Protein AF-A0A6V7JQK6-F1 (afdb_monomer)

Solvent-acces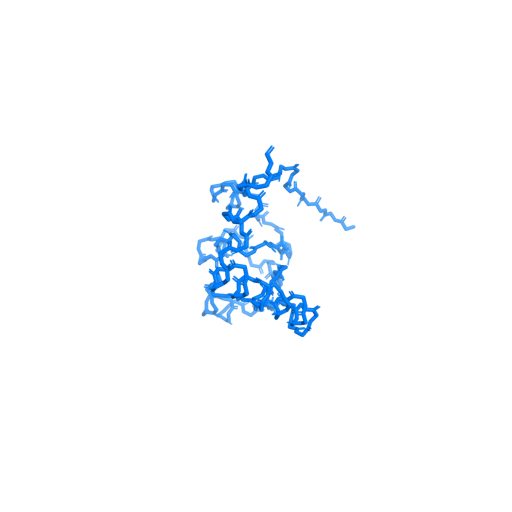sible surface area (backbone atoms only — not comparable to full-atom values): 6332 Å² total; per-residue (Å²): 134,92,81,91,76,81,91,57,95,62,84,79,54,68,72,56,49,38,62,67,37,43,80,32,51,61,48,80,47,48,72,85,54,74,43,40,61,66,44,57,61,40,17,39,93,64,40,47,36,38,33,37,76,28,66,72,62,83,46,44,41,63,66,57,32,58,77,65,69,35,46,78,47,63,44,73,76,84,50,51,65,65,53,50,52,50,52,53,49,52,50,50,38,60,77,66,43,43,66,63,56,55,57,77,74,107

Sequence (106 aa):
CDVTIWEKTTPIPHAELVSKIRGMDGLFCLLTDKINEEVLASAGPQLKTVATMSVGYDHFDLKALKSRNIHLGYTPGVLTDATSELAVALLLATSRRIIESAQALR

Organism: NCBI:txid1563983

Radius of gyration: 18.88 Å; Cα contacts (8 Å, |Δi|>4): 113; chains: 1; bounding box: 45×29×55 Å

Mean predicted aligned error: 3.44 Å

InterPro domains:
  IPR006139 D-isomer specific 2-hydroxyacid dehydrogenase, catalytic domain [PF00389] (6-94)
  IPR050223 D-isomer specific 2-hydroxyacid dehydrogenase [PTHR10996] (14-105)

pLDDT: mean 96.3, std 3.08, range [72.25, 98.75]

Structure (mmCIF, N/CA/C/O backbone):
data_AF-A0A6V7JQK6-F1
#
_entry.id   AF-A0A6V7JQK6-F1
#
loop_
_atom_site.group_PDB
_atom_site.id
_atom_site.type_symbol
_atom_site.label_atom_id
_atom_site.label_alt_id
_atom_site.label_comp_id
_atom_site.label_asym_id
_atom_site.label_entity_id
_atom_site.label_seq_id
_atom_site.pdbx_PDB_ins_code
_atom_site.Cartn_x
_atom_site.Cartn_y
_atom_site.Cartn_z
_atom_site.occupancy
_atom_site.B_iso_or_equiv
_atom_site.auth_seq_id
_atom_site.auth_comp_id
_atom_site.auth_asym_id
_atom_site.auth_atom_id
_atom_site.pdbx_PDB_model_num
ATOM 1 N N . CYS A 1 1 ? -23.395 -4.505 1.974 1.00 72.25 1 CYS A N 1
ATOM 2 C CA . CYS A 1 1 ? -22.087 -3.986 2.409 1.00 72.25 1 CYS 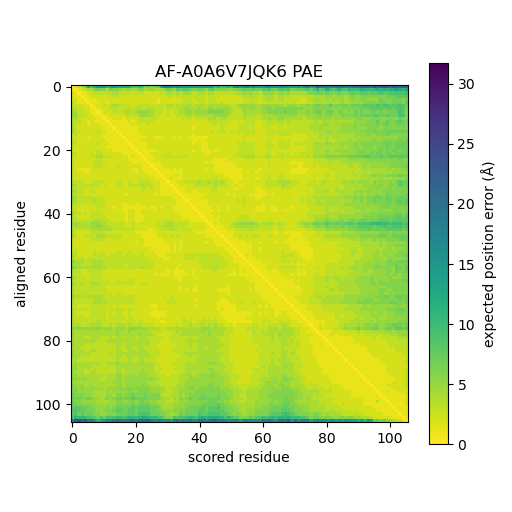A CA 1
ATOM 3 C C . CYS A 1 1 ? -22.049 -2.545 1.947 1.00 72.25 1 CYS A C 1
ATOM 5 O O . CYS A 1 1 ? -22.196 -2.336 0.747 1.00 72.25 1 CYS A O 1
ATOM 7 N N . ASP A 1 2 ? -21.962 -1.595 2.872 1.00 90.75 2 ASP A N 1
ATOM 8 C CA . ASP A 1 2 ? -21.875 -0.176 2.533 1.00 90.75 2 ASP A CA 1
ATOM 9 C C . ASP A 1 2 ? -20.413 0.167 2.257 1.00 90.75 2 ASP A C 1
ATOM 11 O O . ASP A 1 2 ? -19.540 -0.096 3.083 1.00 90.75 2 ASP A O 1
ATOM 15 N N . VAL A 1 3 ? -20.133 0.696 1.067 1.00 94.62 3 VAL A N 1
ATOM 16 C CA . VAL A 1 3 ? -18.771 0.995 0.616 1.00 94.62 3 VAL A CA 1
ATOM 17 C C . VAL A 1 3 ? -18.717 2.444 0.165 1.00 94.62 3 VAL A C 1
ATOM 19 O O . VAL A 1 3 ? -19.503 2.867 -0.680 1.00 94.62 3 VAL A O 1
ATOM 22 N N . THR A 1 4 ? -17.769 3.198 0.716 1.00 95.31 4 THR A N 1
ATOM 23 C CA . THR A 1 4 ? -17.439 4.545 0.243 1.00 95.31 4 THR A CA 1
ATOM 24 C C . THR A 1 4 ? -16.147 4.475 -0.556 1.00 95.31 4 THR A C 1
ATOM 26 O O . THR A 1 4 ? -15.120 4.058 -0.025 1.00 95.31 4 THR A O 1
ATOM 29 N N . ILE A 1 5 ? -16.197 4.884 -1.824 1.00 95.94 5 ILE A N 1
ATOM 30 C CA . ILE A 1 5 ? -15.055 4.840 -2.741 1.00 95.94 5 ILE A CA 1
ATOM 31 C C . ILE A 1 5 ? -14.571 6.261 -3.019 1.00 95.94 5 ILE A C 1
ATOM 33 O O . ILE A 1 5 ? -15.351 7.203 -3.173 1.00 95.94 5 ILE A O 1
ATOM 37 N N . TRP A 1 6 ? -13.253 6.422 -3.076 1.00 96.00 6 TRP A N 1
ATOM 38 C CA . TRP A 1 6 ? -12.642 7.615 -3.634 1.00 96.00 6 TRP A CA 1
ATOM 39 C C . TRP A 1 6 ? -12.579 7.488 -5.163 1.00 96.00 6 TRP A C 1
ATOM 41 O O . TRP A 1 6 ? -11.718 6.804 -5.700 1.00 96.00 6 TRP A O 1
ATOM 51 N N . GLU A 1 7 ? -13.509 8.141 -5.862 1.00 95.19 7 GLU A N 1
ATOM 52 C CA . GLU A 1 7 ? -13.722 7.997 -7.318 1.00 95.19 7 GLU A CA 1
ATOM 53 C C . GLU A 1 7 ? -12.637 8.648 -8.200 1.00 95.19 7 GLU A C 1
ATOM 55 O O . GLU A 1 7 ? -12.689 8.572 -9.428 1.00 95.19 7 GLU A O 1
ATOM 60 N N . LYS A 1 8 ? -11.663 9.350 -7.608 1.00 94.62 8 LYS A N 1
ATOM 61 C CA . LYS A 1 8 ? -10.612 10.035 -8.372 1.00 94.62 8 LYS A CA 1
ATOM 62 C C . LYS A 1 8 ? -9.382 9.146 -8.504 1.00 94.62 8 LYS A C 1
ATOM 64 O O . LYS A 1 8 ? -9.021 8.415 -7.593 1.00 94.62 8 LYS A O 1
ATOM 69 N N . THR A 1 9 ? -8.672 9.308 -9.615 1.00 92.25 9 THR A N 1
ATOM 70 C CA . THR A 1 9 ? -7.385 8.640 -9.869 1.00 92.25 9 THR A CA 1
ATOM 71 C C . THR A 1 9 ? -6.216 9.264 -9.104 1.00 92.25 9 THR A C 1
ATOM 73 O O . THR A 1 9 ? -5.136 8.685 -9.036 1.00 92.25 9 THR A O 1
ATOM 76 N N . THR A 1 10 ? -6.406 10.457 -8.538 1.00 93.81 10 THR A N 1
ATOM 77 C CA . THR A 1 10 ? -5.419 11.124 -7.683 1.00 93.81 10 THR A CA 1
ATOM 78 C C . THR A 1 10 ? -5.478 10.579 -6.259 1.00 93.81 10 THR A C 1
ATOM 80 O O . THR A 1 10 ? -6.578 10.252 -5.815 1.00 93.81 10 THR A O 1
ATOM 83 N N . PRO A 1 11 ? -4.373 10.590 -5.492 1.00 93.38 11 PRO A N 1
ATOM 84 C CA . PRO A 1 11 ? -4.401 10.230 -4.075 1.00 93.38 11 PRO A CA 1
ATOM 85 C C . PRO A 1 11 ? -5.452 11.026 -3.292 1.00 93.38 11 PRO A C 1
ATOM 87 O O . PRO A 1 11 ? -5.697 12.204 -3.586 1.00 93.38 11 PRO A O 1
ATOM 90 N N . ILE A 1 12 ? -6.075 10.393 -2.297 1.00 95.50 12 ILE A N 1
ATOM 91 C CA . ILE A 1 12 ? -7.020 11.081 -1.418 1.00 95.50 12 ILE A CA 1
ATOM 92 C C . ILE A 1 12 ? -6.257 12.087 -0.537 1.00 95.50 12 ILE A C 1
ATOM 94 O O . ILE A 1 12 ? -5.259 11.730 0.092 1.00 95.50 12 ILE A O 1
ATOM 98 N N . PRO A 1 13 ? -6.686 13.360 -0.460 1.00 95.75 13 PRO A N 1
ATOM 99 C CA . PRO A 1 13 ? -6.085 14.303 0.473 1.00 95.75 13 PRO A CA 1
ATOM 100 C C . PRO A 1 13 ? -6.257 13.832 1.919 1.00 95.75 13 PRO A C 1
ATOM 102 O O . PRO A 1 13 ? -7.329 13.370 2.305 1.00 95.75 13 PRO A O 1
ATOM 105 N N . HIS A 1 14 ? -5.236 14.024 2.752 1.00 94.56 14 HIS A N 1
ATOM 106 C CA . HIS A 1 14 ? -5.244 13.551 4.142 1.00 94.56 14 HIS A CA 1
ATOM 107 C C . HIS A 1 14 ? -6.473 14.022 4.944 1.00 94.56 14 HIS A C 1
ATOM 109 O O . HIS A 1 14 ? -7.097 13.235 5.650 1.00 94.56 14 HIS A O 1
ATOM 115 N N . ALA A 1 15 ? -6.868 15.291 4.798 1.00 95.44 15 ALA A N 1
ATOM 116 C CA . ALA A 1 15 ? -8.038 15.841 5.487 1.00 95.44 15 ALA A CA 1
ATOM 117 C C . ALA A 1 15 ? -9.356 15.154 5.073 1.00 95.44 15 ALA A C 1
ATOM 119 O O . ALA A 1 15 ? -10.230 14.922 5.908 1.00 95.44 15 ALA A O 1
ATOM 120 N N . GLU A 1 16 ? -9.484 14.789 3.795 1.00 95.94 16 GLU A N 1
ATOM 121 C CA . GLU A 1 16 ? -10.642 14.051 3.281 1.00 95.94 16 GLU A CA 1
ATOM 122 C C . GLU A 1 16 ? -10.657 12.615 3.807 1.00 95.94 16 GLU A C 1
ATOM 124 O O . GLU A 1 16 ? -11.709 12.127 4.214 1.00 95.94 16 GLU A O 1
ATOM 129 N N . LEU A 1 17 ? -9.493 11.958 3.871 1.00 96.62 17 LEU A N 1
ATOM 130 C CA . LEU A 1 17 ? -9.360 10.622 4.453 1.00 96.62 17 LEU A CA 1
ATOM 131 C C . LEU A 1 17 ? -9.801 10.608 5.924 1.00 96.62 17 LEU A C 1
ATOM 133 O O . LEU A 1 17 ? -10.646 9.800 6.304 1.00 96.62 17 LEU A O 1
ATOM 137 N N . VAL A 1 18 ? -9.296 11.549 6.727 1.00 96.69 18 VAL A N 1
ATOM 138 C CA . VAL A 1 18 ? -9.661 11.725 8.145 1.00 96.69 18 VAL A CA 1
ATOM 139 C C . VAL A 1 18 ? -11.161 11.978 8.332 1.00 96.69 18 VAL A C 1
ATOM 141 O O . VAL A 1 18 ? -11.761 11.506 9.299 1.00 96.69 18 VAL A O 1
ATOM 144 N N . SER A 1 19 ? -11.785 12.720 7.416 1.00 96.06 19 SER A N 1
ATOM 145 C CA . SER A 1 19 ? -13.224 12.987 7.453 1.00 96.06 19 SER A CA 1
ATOM 146 C C . SER A 1 19 ? -14.045 11.740 7.109 1.00 96.06 19 SER A C 1
ATOM 148 O O . SER A 1 19 ? -14.977 11.388 7.831 1.00 96.06 19 SER A O 1
ATOM 150 N N . LYS A 1 20 ? -13.677 11.042 6.028 1.00 95.50 20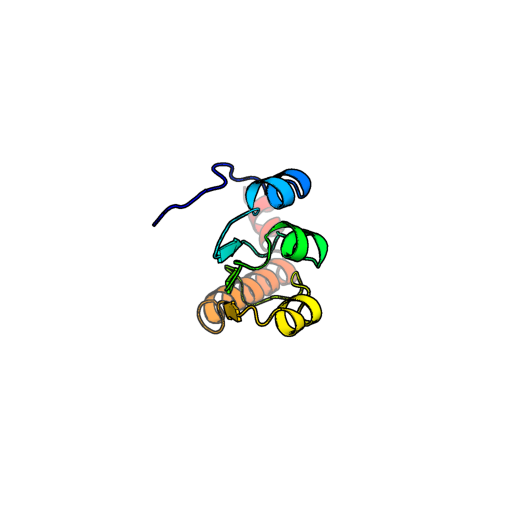 LYS A N 1
ATOM 151 C CA . LYS A 1 20 ? -14.457 9.935 5.454 1.00 95.50 20 LYS A CA 1
ATOM 152 C C . LYS A 1 20 ? -14.305 8.607 6.189 1.00 95.50 20 LYS A C 1
ATOM 154 O O . LYS A 1 20 ? -15.208 7.785 6.107 1.00 95.50 20 LYS A O 1
ATOM 159 N N . ILE A 1 21 ? -13.200 8.387 6.901 1.00 96.50 21 ILE A N 1
ATOM 160 C CA . ILE A 1 21 ? -12.968 7.130 7.632 1.00 96.50 21 ILE A CA 1
ATOM 161 C C . ILE A 1 21 ? -13.829 7.001 8.903 1.00 96.50 21 ILE A C 1
ATOM 163 O O . ILE A 1 21 ? -13.980 5.909 9.451 1.00 96.50 21 ILE A O 1
ATOM 167 N N . ARG A 1 22 ? -14.404 8.109 9.386 1.00 96.38 22 ARG A N 1
ATOM 168 C CA . ARG A 1 22 ? -15.222 8.149 10.605 1.00 96.38 22 ARG A CA 1
ATOM 169 C C . ARG A 1 22 ? -16.384 7.166 10.513 1.00 96.38 22 ARG A C 1
ATOM 171 O O . ARG A 1 22 ? -17.184 7.228 9.585 1.00 96.38 22 ARG A O 1
ATOM 178 N N . GLY A 1 23 ? -16.507 6.291 11.505 1.00 94.88 23 GLY A N 1
ATOM 179 C CA . GLY A 1 23 ? -17.609 5.328 11.566 1.00 94.88 23 GLY A CA 1
ATOM 180 C C . GLY A 1 23 ? -17.426 4.082 10.689 1.00 94.88 23 GLY A C 1
ATOM 181 O O . GLY A 1 23 ? -18.304 3.227 10.700 1.00 94.88 23 GLY A O 1
ATOM 182 N N . MET A 1 24 ? -16.310 3.935 9.964 1.00 96.31 24 MET A N 1
ATOM 183 C CA . MET A 1 24 ? -16.058 2.760 9.118 1.00 96.31 24 MET A CA 1
ATOM 184 C C . MET A 1 24 ? -15.558 1.554 9.928 1.00 96.31 24 MET A C 1
ATOM 186 O O . MET A 1 24 ? -14.773 1.711 10.865 1.00 96.31 24 MET A O 1
ATOM 190 N N . ASP A 1 25 ? -15.983 0.346 9.543 1.00 97.25 25 ASP A N 1
ATOM 191 C CA . ASP A 1 25 ? -15.495 -0.928 10.102 1.00 97.25 25 ASP A CA 1
ATOM 192 C C . ASP A 1 25 ? -14.163 -1.385 9.485 1.00 97.25 25 ASP A C 1
ATOM 194 O O . ASP A 1 25 ? -13.431 -2.177 10.089 1.00 97.25 25 ASP A O 1
ATOM 198 N N . GLY A 1 26 ? -13.848 -0.909 8.276 1.00 97.19 26 GLY A N 1
ATOM 199 C CA . GLY A 1 26 ? -12.658 -1.305 7.533 1.00 97.19 26 GLY A CA 1
ATOM 200 C C . GLY A 1 26 ? -12.145 -0.226 6.585 1.00 97.19 26 GLY A C 1
ATOM 201 O O . GLY A 1 26 ? -12.910 0.613 6.112 1.00 97.19 26 GLY A O 1
ATOM 202 N N . LEU A 1 27 ? -10.844 -0.271 6.299 1.00 97.38 27 LEU A N 1
ATOM 203 C CA . LEU A 1 27 ? -10.175 0.594 5.324 1.00 97.38 27 LEU A CA 1
ATOM 204 C C . LEU A 1 27 ? -9.429 -0.263 4.298 1.00 97.38 27 LEU A C 1
ATOM 206 O O . LEU A 1 27 ? -8.642 -1.124 4.680 1.00 97.38 27 LEU A O 1
ATOM 210 N N . PHE A 1 28 ? -9.627 0.017 3.012 1.00 97.50 28 PHE A N 1
ATOM 211 C CA . PHE A 1 28 ? -8.793 -0.505 1.931 1.00 97.50 28 PHE A CA 1
ATOM 212 C C . PHE A 1 28 ? -8.094 0.666 1.239 1.00 97.50 28 PHE A C 1
ATOM 214 O O . PHE A 1 28 ? -8.769 1.568 0.745 1.00 97.50 28 PHE A O 1
ATOM 221 N N . CYS A 1 29 ? -6.763 0.682 1.254 1.00 96.69 29 CYS A N 1
ATOM 222 C CA . CYS A 1 29 ? -5.959 1.812 0.792 1.00 96.69 29 CYS A CA 1
ATOM 223 C C . CYS A 1 29 ? -4.835 1.384 -0.161 1.00 96.69 29 CYS A C 1
ATOM 225 O O . CYS A 1 29 ? -4.615 0.197 -0.423 1.00 96.69 29 CYS A O 1
ATOM 227 N N . LEU A 1 30 ? -4.128 2.375 -0.698 1.00 96.81 30 LEU A N 1
ATOM 228 C CA . LEU A 1 30 ? -2.976 2.189 -1.572 1.00 96.81 30 LEU A CA 1
ATOM 229 C C . LEU A 1 30 ? -1.680 2.581 -0.855 1.00 96.81 30 LEU A C 1
ATOM 231 O O . LEU A 1 30 ? -1.695 3.270 0.163 1.00 96.81 30 LEU A O 1
ATOM 235 N N . LEU A 1 31 ? -0.538 2.199 -1.436 1.00 95.56 31 LEU A N 1
ATOM 236 C CA . LEU A 1 31 ? 0.797 2.484 -0.886 1.00 95.56 31 LEU A CA 1
ATOM 237 C C . LEU A 1 31 ? 1.100 3.977 -0.680 1.00 95.56 31 LEU A C 1
ATOM 239 O O . LEU A 1 31 ? 2.026 4.327 0.045 1.00 95.56 31 LEU A O 1
ATOM 243 N N . THR A 1 32 ? 0.362 4.857 -1.356 1.00 94.62 32 THR A N 1
ATOM 244 C CA . THR A 1 32 ? 0.519 6.313 -1.270 1.00 94.62 32 THR A CA 1
ATOM 245 C C . THR A 1 32 ? -0.195 6.926 -0.069 1.00 94.62 32 THR A C 1
ATOM 247 O O . THR A 1 32 ? 0.078 8.076 0.275 1.00 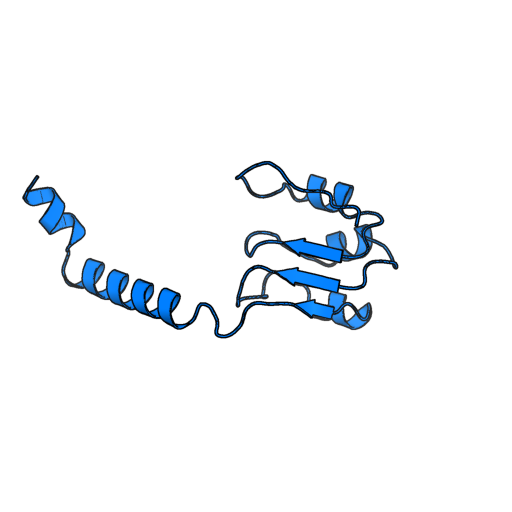94.62 32 THR A O 1
ATOM 250 N N . ASP A 1 33 ? -1.113 6.190 0.558 1.00 95.38 33 ASP A N 1
ATOM 251 C CA . ASP A 1 33 ? -1.941 6.696 1.645 1.00 95.38 33 ASP A CA 1
ATOM 252 C C . ASP A 1 33 ? -1.223 6.490 2.979 1.00 95.38 33 ASP A C 1
ATOM 254 O O . ASP A 1 33 ? -0.932 5.368 3.388 1.00 95.38 33 ASP A O 1
ATOM 258 N N . LYS A 1 34 ? -0.931 7.579 3.693 1.00 95.81 34 LYS A N 1
ATOM 259 C CA . LYS A 1 34 ? -0.273 7.493 5.000 1.00 95.81 34 LYS A CA 1
ATOM 260 C C . LYS A 1 34 ? -1.302 7.231 6.094 1.00 95.81 34 LYS A C 1
ATOM 262 O O . LYS A 1 34 ? -2.092 8.113 6.425 1.00 95.81 34 LYS A O 1
ATOM 267 N N . ILE A 1 35 ? -1.248 6.046 6.696 1.00 97.00 35 ILE A N 1
ATOM 268 C CA . ILE A 1 35 ? -2.178 5.612 7.741 1.00 97.00 35 ILE A CA 1
ATOM 269 C C . ILE A 1 35 ? -1.493 5.740 9.103 1.00 97.00 35 ILE A C 1
ATOM 271 O O . ILE A 1 35 ? -0.899 4.803 9.641 1.00 97.00 35 ILE A O 1
ATOM 275 N N . ASN A 1 36 ? -1.536 6.956 9.639 1.00 95.06 36 ASN A N 1
ATOM 276 C CA . ASN A 1 36 ? -0.946 7.321 10.923 1.00 95.06 36 ASN A CA 1
ATOM 277 C C . ASN A 1 36 ? -1.962 7.216 12.081 1.00 95.06 36 ASN A C 1
ATOM 279 O O . ASN A 1 36 ? -3.145 6.932 11.888 1.00 95.06 36 ASN A O 1
ATOM 283 N N . GLU A 1 37 ? -1.491 7.497 13.297 1.00 95.38 37 GLU A N 1
ATOM 284 C CA . GLU A 1 37 ? -2.306 7.563 14.517 1.00 95.38 37 GLU A CA 1
ATOM 285 C C . GLU A 1 37 ? -3.550 8.459 14.375 1.00 95.38 37 GLU A C 1
ATOM 287 O O . GLU A 1 37 ? -4.613 8.110 14.879 1.00 95.38 37 GLU A O 1
ATOM 292 N N . GLU A 1 38 ? -3.447 9.589 13.669 1.00 96.00 38 GLU A N 1
ATOM 293 C CA . GLU A 1 38 ? -4.555 10.534 13.481 1.00 96.00 38 GLU A CA 1
ATOM 294 C C . GLU A 1 38 ? -5.693 9.924 12.654 1.00 96.00 38 GLU A C 1
ATOM 296 O O . GLU A 1 38 ? -6.860 10.016 13.045 1.00 96.00 38 GLU A O 1
ATOM 301 N N . VAL A 1 39 ? -5.367 9.258 11.542 1.00 96.50 39 VAL A N 1
ATOM 302 C CA . VAL A 1 39 ? -6.346 8.554 10.701 1.00 96.50 39 VAL A CA 1
ATOM 303 C C . VAL A 1 39 ? -7.024 7.438 11.498 1.00 96.50 39 VAL A C 1
ATOM 305 O O . VAL A 1 39 ? -8.251 7.329 11.490 1.00 96.50 39 VAL A O 1
ATOM 308 N N . LEU A 1 40 ? -6.244 6.649 12.244 1.00 96.56 40 LEU A N 1
ATOM 309 C CA . LEU A 1 40 ? -6.762 5.545 13.059 1.00 96.56 40 LEU A CA 1
ATOM 310 C C . LEU A 1 40 ? -7.631 6.034 14.225 1.00 96.56 40 LEU A C 1
ATOM 312 O O . LEU A 1 40 ? -8.663 5.434 14.521 1.00 96.56 40 LEU A O 1
ATOM 316 N N . ALA A 1 41 ? -7.247 7.132 14.877 1.00 95.44 41 ALA A N 1
ATOM 317 C CA . ALA A 1 41 ? -8.048 7.762 15.922 1.00 95.44 41 ALA A CA 1
ATOM 318 C C . ALA A 1 41 ? -9.357 8.339 15.362 1.00 95.44 41 ALA A C 1
ATOM 320 O O . ALA A 1 41 ? -10.402 8.213 15.997 1.00 95.44 41 ALA A O 1
ATOM 321 N N . SER A 1 42 ? -9.306 8.926 14.165 1.00 96.75 42 SER A N 1
ATOM 322 C CA . SER A 1 42 ? -10.473 9.512 13.498 1.00 96.75 42 SER A CA 1
ATOM 323 C C . SER A 1 42 ? -11.474 8.465 13.026 1.00 96.75 42 SER A C 1
ATOM 325 O O . SER A 1 42 ? -12.668 8.748 12.999 1.00 96.75 42 SER A O 1
ATOM 327 N N . ALA A 1 43 ? -11.020 7.256 12.686 1.00 95.69 43 ALA A N 1
ATOM 328 C CA . ALA A 1 43 ? -11.913 6.160 12.334 1.00 95.69 43 ALA A CA 1
ATOM 329 C C . ALA A 1 43 ? -12.891 5.861 13.475 1.00 95.69 43 ALA A C 1
ATOM 331 O O . ALA A 1 43 ? -14.098 5.818 13.247 1.00 95.69 43 ALA A O 1
ATOM 332 N N . GLY A 1 44 ? -12.382 5.746 14.703 1.00 93.44 44 GLY A N 1
ATOM 333 C CA . GLY A 1 44 ? -13.153 5.383 15.890 1.00 93.44 44 GLY A CA 1
ATOM 334 C C . GLY A 1 44 ? -12.981 3.912 16.295 1.00 93.44 44 GLY A C 1
ATOM 335 O O . GLY A 1 44 ? -12.288 3.147 15.620 1.00 93.44 44 GLY A O 1
ATOM 336 N N . PRO A 1 45 ? -13.586 3.497 17.422 1.00 94.81 45 PRO A N 1
ATOM 337 C CA . PRO A 1 45 ? -13.358 2.182 18.030 1.00 94.81 45 PRO A CA 1
ATOM 338 C C . PRO A 1 45 ? -13.931 1.001 17.231 1.00 94.81 45 PRO A C 1
ATOM 340 O O . PRO A 1 45 ? -13.604 -0.144 17.524 1.00 94.81 45 PRO A O 1
ATOM 343 N N . GLN A 1 46 ? -14.798 1.252 16.248 1.00 95.75 46 GLN A N 1
ATOM 344 C CA . GLN A 1 46 ? -15.416 0.216 15.419 1.00 95.75 46 GLN A CA 1
ATOM 345 C C . GLN A 1 46 ? -14.529 -0.266 14.259 1.00 95.75 46 GLN A C 1
ATOM 347 O O . GLN A 1 46 ? -14.855 -1.280 13.645 1.00 95.75 46 GLN A O 1
ATOM 352 N N . LEU A 1 47 ? -13.415 0.420 13.968 1.00 97.69 47 LEU A N 1
ATOM 353 C CA . LEU A 1 47 ? -12.464 -0.007 12.941 1.00 97.69 47 LEU A CA 1
ATOM 354 C C . LEU A 1 47 ? -11.812 -1.336 13.354 1.00 97.69 47 LEU A C 1
ATOM 356 O O . LEU A 1 47 ? -11.103 -1.403 14.355 1.00 97.69 47 LEU A O 1
ATOM 360 N N . LYS A 1 48 ? -12.038 -2.399 12.577 1.00 97.00 48 LYS A N 1
ATOM 361 C CA . LYS A 1 48 ? -11.580 -3.770 12.881 1.00 97.00 48 LYS A CA 1
ATOM 362 C C . LYS A 1 48 ? -10.378 -4.196 12.048 1.00 97.00 48 LYS A C 1
ATOM 364 O O . LYS A 1 48 ? -9.555 -4.999 12.496 1.00 97.00 48 LYS A O 1
ATOM 369 N N . THR A 1 49 ? -10.290 -3.701 10.817 1.00 97.69 49 THR A N 1
ATOM 370 C CA . THR A 1 49 ? -9.258 -4.122 9.868 1.00 97.69 49 THR A CA 1
ATOM 371 C C . THR A 1 49 ? -8.881 -3.018 8.895 1.00 97.69 49 THR A C 1
ATOM 373 O O . THR A 1 49 ? -9.694 -2.179 8.516 1.00 97.69 49 THR A O 1
ATOM 376 N N . VAL A 1 50 ? -7.626 -3.043 8.478 1.00 97.88 50 VAL A N 1
ATOM 377 C CA . VAL A 1 50 ? -7.096 -2.240 7.387 1.00 97.88 50 VAL A CA 1
ATOM 378 C C . VAL A 1 50 ? -6.413 -3.174 6.394 1.00 97.88 50 VAL A C 1
ATOM 380 O O . VAL A 1 50 ? -5.838 -4.192 6.777 1.00 97.88 50 VAL A O 1
ATOM 383 N N . ALA A 1 51 ? -6.471 -2.850 5.113 1.00 98.12 51 ALA A N 1
ATOM 384 C CA . ALA A 1 51 ? -5.806 -3.608 4.069 1.00 98.12 51 ALA A CA 1
ATOM 385 C C . ALA A 1 51 ? -5.188 -2.658 3.047 1.00 98.12 51 ALA A C 1
ATOM 387 O O . ALA A 1 51 ? -5.764 -1.619 2.731 1.00 98.12 51 ALA A O 1
ATOM 388 N N . THR A 1 52 ? -4.021 -3.024 2.527 1.00 98.19 52 THR A N 1
ATOM 389 C CA . THR A 1 52 ? -3.321 -2.242 1.508 1.00 98.19 52 THR A CA 1
ATOM 390 C C . THR A 1 52 ? -3.065 -3.061 0.255 1.00 98.19 52 THR A C 1
ATOM 392 O O . THR A 1 52 ? -2.724 -4.247 0.320 1.00 98.19 52 THR A O 1
ATOM 395 N N . MET A 1 53 ? -3.211 -2.425 -0.904 1.00 97.19 53 MET A N 1
ATOM 396 C CA . MET A 1 53 ? -2.853 -3.007 -2.196 1.00 97.19 53 MET A CA 1
ATOM 397 C C . MET A 1 53 ? -1.348 -2.853 -2.469 1.00 97.19 53 MET A C 1
ATOM 399 O O . MET A 1 53 ? -0.927 -2.263 -3.463 1.00 97.19 53 MET A O 1
ATOM 403 N N . SER A 1 54 ? -0.524 -3.357 -1.552 1.00 97.12 54 SER A N 1
ATOM 404 C CA . SER A 1 54 ? 0.937 -3.361 -1.662 1.00 97.12 54 SER A CA 1
ATOM 405 C C . SER A 1 54 ? 1.571 -4.442 -0.790 1.00 97.12 54 SER A C 1
ATOM 407 O O . SER A 1 54 ? 0.928 -5.001 0.101 1.00 97.12 54 SER A O 1
ATOM 409 N N . VAL A 1 55 ? 2.839 -4.765 -1.065 1.00 97.31 55 VAL A N 1
ATOM 410 C CA . VAL A 1 55 ? 3.669 -5.594 -0.171 1.00 97.31 55 VAL A CA 1
ATOM 411 C C . VAL A 1 55 ? 4.283 -4.745 0.935 1.00 97.31 55 VAL A C 1
ATOM 413 O O . VAL A 1 55 ? 4.282 -5.158 2.089 1.00 97.31 55 VAL A O 1
ATOM 416 N N . GLY A 1 56 ? 4.795 -3.561 0.588 1.00 95.19 56 GLY A N 1
ATOM 417 C CA . GLY A 1 56 ? 5.289 -2.597 1.568 1.00 95.19 56 GLY A CA 1
ATOM 418 C C . GLY A 1 56 ? 4.138 -2.041 2.400 1.00 95.19 56 GLY A C 1
ATOM 419 O O . GLY A 1 56 ? 3.094 -1.696 1.850 1.00 95.19 56 GLY A O 1
ATOM 420 N N . TYR A 1 57 ? 4.324 -1.974 3.715 1.00 97.00 57 TYR A N 1
ATOM 421 C CA . TYR A 1 57 ? 3.344 -1.469 4.684 1.00 97.00 57 TYR A CA 1
ATOM 422 C C . TYR A 1 57 ? 3.963 -0.453 5.660 1.00 97.00 57 TYR A C 1
ATOM 424 O O . TYR A 1 57 ? 3.431 -0.189 6.734 1.00 97.00 57 TYR A O 1
ATOM 432 N N . ASP A 1 58 ? 5.093 0.142 5.283 1.00 97.06 58 ASP A N 1
ATOM 433 C CA . ASP A 1 58 ? 5.807 1.196 6.017 1.00 97.06 58 ASP A CA 1
ATOM 434 C C . ASP A 1 58 ? 4.996 2.496 6.176 1.00 97.06 58 ASP A C 1
ATOM 436 O O . ASP A 1 58 ? 5.262 3.294 7.073 1.00 97.06 58 ASP A O 1
ATOM 440 N N . HIS A 1 59 ? 3.959 2.678 5.358 1.00 96.50 59 HIS A N 1
ATOM 441 C CA . HIS A 1 59 ? 3.004 3.781 5.451 1.00 96.50 59 HIS A CA 1
ATOM 442 C C . HIS A 1 59 ? 1.974 3.621 6.586 1.00 96.50 59 HIS A C 1
ATOM 444 O O . HIS A 1 59 ? 1.180 4.540 6.802 1.00 96.50 59 HIS A O 1
ATOM 450 N N . PHE A 1 60 ? 1.993 2.506 7.330 1.00 97.62 60 PHE A N 1
ATOM 451 C CA . PHE A 1 60 ? 1.164 2.289 8.518 1.00 97.62 60 PHE A CA 1
ATOM 452 C C . PHE A 1 60 ? 1.927 2.520 9.823 1.00 97.62 60 PHE A C 1
ATOM 454 O O . PHE A 1 60 ? 3.047 2.041 10.012 1.00 97.62 60 PHE A O 1
ATOM 461 N N . ASP A 1 61 ? 1.261 3.135 10.801 1.00 96.38 61 ASP A N 1
ATOM 462 C CA . ASP A 1 61 ? 1.708 3.074 12.192 1.00 96.38 61 ASP A CA 1
ATOM 463 C C . ASP A 1 61 ? 1.350 1.711 12.815 1.00 96.38 61 ASP A C 1
ATOM 465 O O . ASP A 1 61 ? 0.266 1.482 13.355 1.00 96.38 61 ASP A O 1
ATOM 469 N N . LEU A 1 62 ? 2.294 0.771 12.747 1.00 97.00 62 LEU A N 1
ATOM 470 C CA . LEU A 1 62 ? 2.106 -0.588 13.264 1.00 97.00 62 LEU A CA 1
ATOM 471 C C . LEU A 1 62 ? 1.896 -0.637 14.785 1.00 97.00 62 LEU A C 1
ATOM 473 O O . LEU A 1 62 ? 1.252 -1.563 15.285 1.00 97.00 62 LEU A O 1
ATOM 477 N N . LYS A 1 63 ? 2.427 0.335 15.539 1.00 96.69 63 LYS A N 1
ATOM 478 C CA . LYS A 1 63 ? 2.226 0.395 16.995 1.00 96.69 63 LYS A CA 1
ATOM 479 C C . LYS A 1 63 ? 0.793 0.809 17.304 1.00 96.69 63 LYS A C 1
ATOM 481 O O . LYS A 1 63 ? 0.164 0.188 18.159 1.00 96.69 63 LYS A O 1
ATOM 486 N N . ALA A 1 64 ? 0.283 1.795 16.571 1.00 96.31 64 ALA A N 1
ATOM 487 C CA . ALA A 1 64 ? -1.090 2.273 16.656 1.00 96.31 64 ALA A CA 1
ATOM 488 C C . ALA A 1 64 ? -2.129 1.214 16.265 1.00 96.31 64 ALA A C 1
ATOM 490 O O . ALA A 1 64 ? -3.180 1.113 16.900 1.00 96.31 64 ALA A O 1
ATOM 491 N N . LEU A 1 65 ? -1.840 0.410 15.236 1.00 96.81 65 LEU A N 1
ATOM 492 C CA . LEU A 1 65 ? -2.690 -0.720 14.850 1.00 96.81 65 LEU A CA 1
ATOM 493 C C . LEU A 1 65 ? -2.711 -1.792 15.942 1.00 96.81 65 LEU A C 1
ATOM 495 O O . LEU A 1 65 ? -3.779 -2.249 16.353 1.00 96.81 65 LEU A O 1
ATOM 499 N N . LYS A 1 66 ? -1.529 -2.156 16.455 1.00 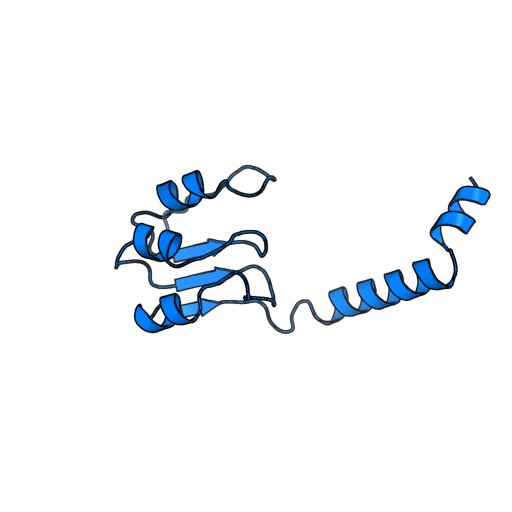96.75 66 LYS A N 1
ATOM 500 C CA . LYS A 1 66 ? -1.389 -3.184 17.490 1.00 96.75 66 LYS A CA 1
ATOM 501 C C . LYS A 1 66 ? -2.063 -2.783 18.802 1.00 96.75 66 LYS A C 1
ATOM 503 O O . LYS A 1 66 ? -2.722 -3.620 19.408 1.00 96.75 66 LYS A O 1
ATOM 508 N N . SER A 1 67 ? -1.930 -1.528 19.238 1.00 96.38 67 SER A N 1
ATOM 509 C CA . SER A 1 67 ? -2.563 -1.043 20.475 1.00 96.38 67 SER A CA 1
ATOM 510 C C . SER A 1 67 ? -4.094 -1.056 20.409 1.00 96.38 67 SER A C 1
ATOM 512 O O . SER A 1 67 ? -4.744 -1.212 21.439 1.00 96.38 67 SER A O 1
ATOM 514 N N . ARG A 1 68 ? -4.663 -0.941 19.204 1.00 96.00 68 ARG A N 1
ATOM 515 C CA . ARG A 1 68 ? -6.109 -0.978 18.937 1.00 96.00 68 ARG A CA 1
ATOM 516 C C . ARG A 1 68 ? -6.636 -2.353 18.526 1.00 96.00 68 ARG A C 1
ATOM 518 O O . ARG A 1 68 ? -7.831 -2.484 18.290 1.00 96.00 68 ARG A O 1
ATOM 525 N N . ASN A 1 69 ? -5.771 -3.365 18.437 1.00 96.69 69 ASN A N 1
ATOM 526 C CA . ASN A 1 69 ? -6.120 -4.703 17.956 1.00 96.69 69 ASN A CA 1
ATOM 527 C C . ASN A 1 69 ? -6.734 -4.710 16.535 1.00 96.69 69 ASN A C 1
ATOM 529 O O . ASN A 1 69 ? -7.670 -5.457 16.246 1.00 96.69 69 ASN A O 1
ATOM 533 N N . ILE A 1 70 ? -6.206 -3.860 15.648 1.00 98.00 70 ILE A N 1
ATOM 534 C CA . ILE A 1 70 ? -6.638 -3.750 14.249 1.00 98.00 70 ILE A CA 1
ATOM 535 C C . ILE A 1 70 ? -5.757 -4.648 13.377 1.00 98.00 70 ILE A C 1
ATOM 537 O O . ILE A 1 70 ? -4.529 -4.551 13.409 1.00 98.00 70 ILE A O 1
ATOM 541 N N . HIS A 1 71 ? -6.381 -5.502 12.566 1.00 97.69 71 HIS A N 1
ATOM 542 C CA . HIS A 1 71 ? -5.668 -6.418 11.671 1.00 97.69 71 HIS A CA 1
ATOM 543 C C . HIS A 1 71 ? -5.242 -5.721 10.378 1.00 97.69 71 HIS A C 1
ATOM 545 O O . HIS A 1 71 ? -6.053 -5.018 9.775 1.00 97.69 71 HIS A O 1
ATOM 551 N N . LEU A 1 72 ? -4.010 -5.976 9.928 1.00 98.12 72 LEU A N 1
ATOM 552 C CA . LEU A 1 72 ? -3.456 -5.468 8.671 1.00 98.12 72 LEU A CA 1
ATOM 553 C C . LEU A 1 72 ? -3.365 -6.580 7.615 1.00 98.12 72 LEU A C 1
ATOM 555 O O . LEU A 1 72 ? -2.657 -7.567 7.813 1.00 98.12 72 LEU A O 1
ATOM 559 N N . GLY A 1 73 ? -4.040 -6.389 6.482 1.00 98.12 73 GLY A N 1
ATOM 560 C CA . GLY A 1 73 ? -3.869 -7.178 5.261 1.00 98.12 73 GLY A CA 1
ATOM 561 C C . GLY A 1 73 ? -2.917 -6.502 4.269 1.00 98.12 73 GLY A C 1
ATOM 562 O O . GLY A 1 73 ? -2.961 -5.289 4.082 1.00 98.12 73 GLY A O 1
ATOM 563 N N . TYR A 1 74 ? -2.069 -7.287 3.612 1.00 98.06 74 TYR A N 1
ATOM 564 C CA . TYR A 1 74 ? -1.136 -6.836 2.573 1.00 98.06 74 TYR A CA 1
ATOM 565 C C . TYR A 1 74 ? -0.968 -7.948 1.524 1.00 98.06 74 TYR A C 1
ATOM 567 O O . TYR A 1 74 ? -1.561 -9.019 1.668 1.00 98.06 74 TYR A O 1
ATOM 575 N N . THR A 1 75 ? -0.203 -7.711 0.454 1.00 97.56 75 THR A N 1
ATOM 576 C CA . THR A 1 75 ? -0.204 -8.572 -0.754 1.00 97.56 75 THR A CA 1
ATOM 577 C C . THR A 1 75 ? 1.123 -9.312 -1.021 1.00 97.56 75 THR A C 1
ATOM 579 O O . THR A 1 75 ? 1.687 -9.187 -2.108 1.00 97.56 75 THR A O 1
ATOM 582 N N . PRO A 1 76 ? 1.674 -10.093 -0.068 1.00 96.12 76 PRO A N 1
ATOM 583 C CA . PRO A 1 76 ? 2.940 -10.800 -0.268 1.00 96.12 76 PRO A CA 1
ATOM 584 C C . PRO A 1 76 ? 2.851 -11.852 -1.383 1.00 96.12 76 PRO A C 1
ATOM 586 O O . PRO A 1 76 ? 1.819 -12.488 -1.585 1.00 96.12 76 PRO A O 1
ATOM 589 N N . GLY A 1 77 ? 3.961 -12.060 -2.093 1.00 96.50 77 GLY A N 1
ATOM 590 C CA . GLY A 1 77 ? 4.139 -13.137 -3.074 1.00 96.50 77 GLY A CA 1
ATOM 591 C C . GLY A 1 77 ? 3.500 -12.897 -4.446 1.00 96.50 77 GLY A C 1
ATOM 592 O O . GLY A 1 77 ? 4.119 -13.213 -5.454 1.00 96.50 77 GLY A O 1
ATOM 593 N N . VAL A 1 78 ? 2.312 -12.289 -4.517 1.00 96.94 78 VAL A N 1
ATOM 594 C CA . VAL A 1 78 ? 1.546 -12.171 -5.779 1.00 96.94 78 VAL A CA 1
ATOM 595 C C . VAL A 1 78 ? 2.168 -11.233 -6.820 1.00 96.94 78 VAL A C 1
ATOM 597 O O . VAL A 1 78 ? 1.847 -11.336 -7.998 1.00 96.94 78 VAL A O 1
ATOM 600 N N . LEU A 1 79 ? 3.051 -10.322 -6.399 1.00 95.44 79 LEU A N 1
ATOM 601 C CA . LEU A 1 79 ? 3.708 -9.336 -7.268 1.00 95.44 79 LEU A CA 1
ATOM 602 C C . LEU A 1 79 ? 5.230 -9.511 -7.368 1.00 95.44 79 LEU A C 1
ATOM 604 O O . LEU A 1 79 ? 5.905 -8.656 -7.945 1.00 95.44 79 LEU A O 1
ATOM 608 N N . THR A 1 80 ? 5.775 -10.600 -6.813 1.00 96.94 80 THR A N 1
ATOM 609 C CA . THR A 1 80 ? 7.225 -10.847 -6.775 1.00 96.94 80 THR A CA 1
ATOM 610 C C . THR A 1 80 ? 7.818 -10.945 -8.179 1.00 96.94 80 THR A C 1
ATOM 612 O O . THR A 1 80 ? 8.789 -10.244 -8.473 1.00 96.94 80 THR A O 1
ATOM 615 N N . ASP A 1 81 ? 7.215 -11.747 -9.056 1.00 97.88 81 ASP A N 1
ATOM 616 C CA . ASP A 1 81 ? 7.748 -11.980 -10.402 1.00 97.88 81 ASP A CA 1
ATOM 617 C C . ASP A 1 81 ? 7.656 -10.709 -11.251 1.00 97.88 81 ASP A C 1
ATOM 619 O O . ASP A 1 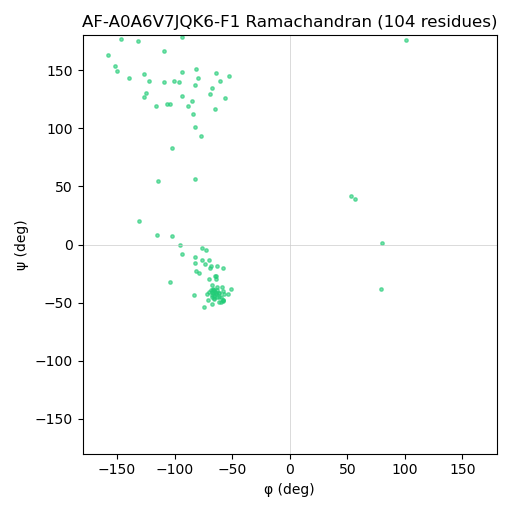81 ? 8.675 -10.218 -11.731 1.00 97.88 81 ASP A O 1
ATOM 623 N N . ALA A 1 82 ? 6.476 -10.084 -11.313 1.00 97.88 82 ALA A N 1
ATOM 624 C CA . ALA A 1 82 ? 6.266 -8.846 -12.067 1.00 97.88 82 ALA A CA 1
ATOM 625 C C . ALA A 1 82 ? 7.195 -7.700 -11.614 1.00 97.88 82 ALA A C 1
ATOM 627 O O . ALA A 1 82 ? 7.731 -6.958 -12.439 1.00 97.88 82 ALA A O 1
ATOM 628 N N . THR A 1 83 ? 7.428 -7.559 -10.303 1.00 97.25 83 THR A N 1
ATOM 629 C CA . THR A 1 83 ? 8.359 -6.545 -9.779 1.00 97.25 83 THR A CA 1
ATOM 630 C C . THR A 1 83 ? 9.807 -6.870 -10.150 1.00 97.25 83 THR A C 1
ATOM 632 O O . THR A 1 83 ? 10.573 -5.968 -10.493 1.00 97.25 83 THR A O 1
ATOM 635 N N . SER A 1 84 ? 10.188 -8.150 -10.117 1.00 98.12 84 SER A N 1
ATOM 636 C CA . SER A 1 84 ? 11.538 -8.604 -10.477 1.00 98.12 84 SER A CA 1
ATOM 637 C C . SER A 1 84 ? 11.821 -8.411 -11.967 1.00 98.12 84 SER A C 1
ATOM 639 O O . SER A 1 84 ? 12.883 -7.907 -12.334 1.00 98.12 84 SER A O 1
ATOM 641 N N . GLU A 1 85 ? 10.857 -8.740 -12.825 1.00 98.62 85 GLU A N 1
ATOM 642 C CA . GLU A 1 85 ? 10.927 -8.508 -14.269 1.00 98.62 85 GLU A CA 1
ATOM 643 C C . GLU A 1 85 ? 11.125 -7.024 -14.584 1.00 98.62 85 GLU A C 1
ATOM 645 O O . GLU A 1 85 ? 12.033 -6.668 -15.340 1.00 98.62 85 GLU A O 1
ATOM 650 N N . LEU A 1 86 ? 10.340 -6.143 -13.952 1.00 98.62 86 LEU A N 1
ATOM 651 C CA . LEU A 1 86 ? 10.482 -4.698 -14.122 1.00 98.62 86 LEU A CA 1
ATOM 652 C C . LEU A 1 86 ? 11.862 -4.200 -13.667 1.00 98.62 86 LEU A C 1
ATOM 654 O O . LEU A 1 86 ? 12.471 -3.374 -14.349 1.00 98.62 86 LEU A O 1
ATOM 658 N N . ALA A 1 87 ? 12.379 -4.708 -12.546 1.00 98.62 87 A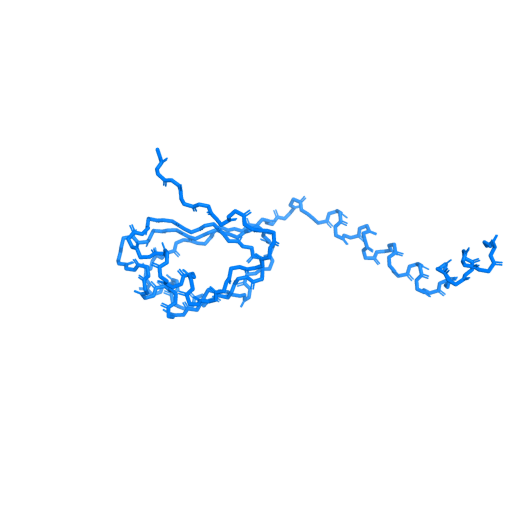LA A N 1
ATOM 659 C CA . ALA A 1 87 ? 13.696 -4.330 -12.040 1.00 98.62 87 ALA A CA 1
ATOM 660 C C . ALA A 1 87 ? 14.823 -4.720 -13.013 1.00 98.62 87 ALA A C 1
ATOM 662 O O . ALA A 1 87 ? 15.694 -3.900 -13.317 1.00 98.62 87 ALA A O 1
ATOM 663 N N . VAL A 1 88 ? 14.791 -5.944 -13.552 1.00 98.69 88 VAL A N 1
ATOM 664 C CA . VAL A 1 88 ? 15.770 -6.409 -14.548 1.00 98.69 88 VAL A CA 1
ATOM 665 C C . VAL A 1 88 ? 15.633 -5.631 -15.859 1.00 98.69 88 VAL A C 1
ATOM 667 O O . VAL A 1 88 ? 16.642 -5.216 -16.433 1.00 98.69 88 VAL A O 1
ATOM 670 N N . ALA A 1 89 ? 14.406 -5.369 -16.316 1.00 98.62 89 ALA A N 1
ATOM 671 C CA . ALA A 1 89 ? 14.159 -4.557 -17.504 1.00 98.62 89 ALA A CA 1
ATOM 672 C C . ALA A 1 89 ? 14.733 -3.139 -17.346 1.00 98.62 89 ALA A C 1
ATOM 674 O O . ALA A 1 89 ? 15.428 -2.656 -18.241 1.00 98.62 89 ALA A O 1
ATOM 675 N N . LEU A 1 90 ? 14.520 -2.499 -16.192 1.00 98.62 90 LEU A N 1
ATOM 676 C CA . LEU A 1 90 ? 15.069 -1.178 -15.885 1.00 98.62 90 LEU A CA 1
ATOM 677 C C . LEU A 1 90 ? 16.606 -1.189 -15.833 1.00 98.62 90 LEU A C 1
ATOM 679 O O . LEU A 1 90 ? 17.244 -0.292 -16.391 1.00 98.62 90 LEU A O 1
ATOM 683 N N . LEU A 1 91 ? 17.210 -2.214 -15.221 1.00 98.75 91 LEU A N 1
ATOM 684 C CA . LEU A 1 91 ? 18.664 -2.404 -15.186 1.00 98.75 91 LEU A CA 1
ATOM 685 C C . LEU A 1 91 ? 19.251 -2.493 -16.600 1.00 98.75 91 LEU A C 1
ATOM 687 O O . LEU A 1 91 ? 20.230 -1.809 -16.910 1.00 98.75 91 LEU A O 1
ATOM 691 N N . LEU A 1 92 ? 18.663 -3.316 -17.471 1.00 98.62 92 LEU A N 1
ATOM 692 C CA . LEU A 1 92 ? 19.122 -3.482 -18.852 1.00 98.62 92 LEU A CA 1
ATOM 693 C C . LEU A 1 92 ? 18.907 -2.211 -19.677 1.00 98.62 92 LEU A C 1
ATOM 695 O O . LEU A 1 92 ? 19.829 -1.769 -20.362 1.00 98.62 92 LEU A O 1
ATOM 699 N N . ALA A 1 93 ? 17.726 -1.594 -19.570 1.00 98.50 93 ALA A N 1
ATOM 700 C CA . ALA A 1 93 ? 17.403 -0.355 -20.269 1.00 98.50 93 ALA A CA 1
ATOM 701 C C . ALA A 1 93 ? 18.394 0.764 -19.936 1.00 98.50 93 ALA A C 1
ATOM 703 O O . ALA A 1 93 ? 18.861 1.460 -20.839 1.00 98.50 93 ALA A O 1
ATOM 704 N N . THR A 1 94 ? 18.756 0.880 -18.658 1.00 98.31 94 THR A N 1
ATOM 705 C CA . THR A 1 94 ? 19.689 1.894 -18.161 1.00 98.31 94 THR A CA 1
ATOM 706 C C . THR A 1 94 ? 21.132 1.560 -18.541 1.00 98.31 94 THR A C 1
ATOM 708 O O . THR A 1 94 ? 21.809 2.364 -19.175 1.00 98.31 94 THR A O 1
ATOM 711 N N . SER A 1 95 ? 21.612 0.355 -18.215 1.00 98.56 95 SER A N 1
ATOM 712 C CA . SER A 1 95 ? 23.013 -0.042 -18.449 1.00 98.56 95 SER A CA 1
ATOM 713 C C . SER A 1 95 ? 23.395 -0.094 -19.929 1.00 98.56 95 SER A C 1
ATOM 715 O O . SER A 1 95 ? 24.549 0.148 -20.280 1.00 98.56 95 SER A O 1
ATOM 717 N N . ARG A 1 96 ? 22.436 -0.398 -20.812 1.00 98.12 96 ARG A N 1
ATOM 718 C CA . ARG A 1 96 ? 22.650 -0.488 -22.263 1.00 98.12 96 ARG A CA 1
ATOM 719 C C . ARG A 1 96 ? 22.147 0.726 -23.031 1.00 98.12 96 ARG A C 1
ATOM 721 O O . ARG A 1 96 ? 22.190 0.693 -24.257 1.00 98.12 96 ARG A O 1
ATOM 728 N N . ARG A 1 97 ? 21.710 1.784 -22.336 1.00 97.88 97 ARG A N 1
ATOM 729 C CA . ARG A 1 97 ? 21.263 3.041 -22.957 1.00 97.88 97 ARG A CA 1
ATOM 730 C C . ARG A 1 97 ? 20.183 2.814 -24.022 1.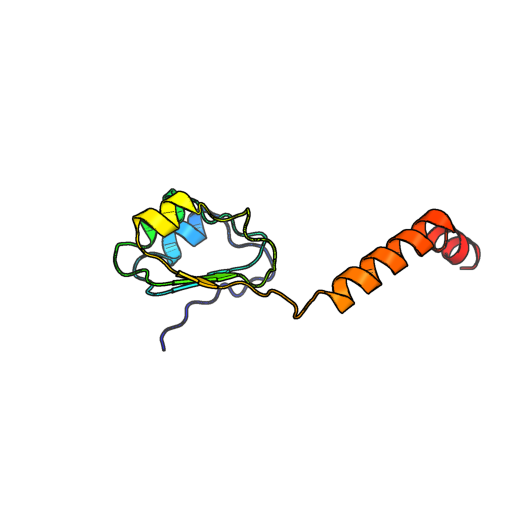00 97.88 97 ARG A C 1
ATOM 732 O O . ARG A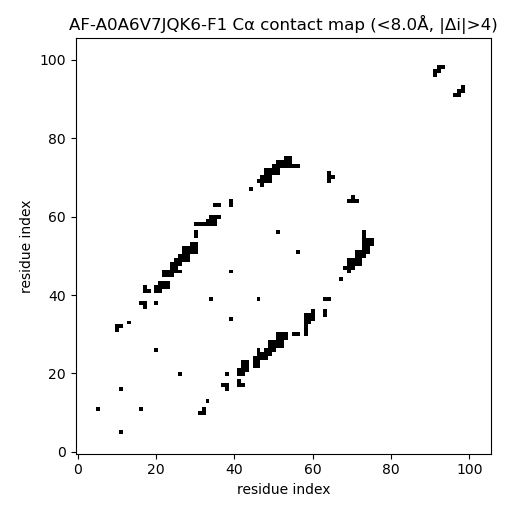 1 97 ? 20.227 3.369 -25.124 1.00 97.88 97 ARG A O 1
ATOM 739 N N . ILE A 1 98 ? 19.236 1.918 -23.722 1.00 98.25 98 ILE A N 1
ATOM 740 C CA . ILE A 1 98 ? 18.236 1.444 -24.693 1.00 98.25 98 ILE A CA 1
ATOM 741 C C . ILE A 1 98 ? 17.324 2.594 -25.119 1.00 98.25 98 ILE A C 1
ATOM 743 O O . ILE A 1 98 ? 17.017 2.723 -26.301 1.00 98.25 98 ILE A O 1
ATOM 747 N N . ILE A 1 99 ? 16.921 3.451 -24.176 1.00 97.88 99 ILE A N 1
ATOM 748 C CA . ILE A 1 99 ? 16.005 4.563 -24.451 1.00 97.88 99 ILE A CA 1
ATOM 749 C C . ILE A 1 99 ? 16.651 5.592 -25.387 1.00 97.88 99 ILE A C 1
ATOM 751 O O . ILE A 1 99 ? 16.018 5.995 -26.360 1.00 97.88 99 ILE A O 1
ATOM 755 N N . GLU A 1 100 ? 17.915 5.965 -25.158 1.00 98.06 100 GLU A N 1
ATOM 756 C CA . GLU A 1 100 ? 18.625 6.904 -26.041 1.00 98.06 100 GLU A CA 1
ATOM 757 C C . GLU A 1 100 ? 18.879 6.289 -27.421 1.00 98.06 100 GLU A C 1
ATOM 759 O O . GLU A 1 100 ? 18.693 6.949 -28.442 1.00 98.06 100 GLU A O 1
ATOM 764 N N . SER A 1 101 ? 19.249 5.005 -27.463 1.00 97.69 101 SER A N 1
ATOM 765 C CA . SER A 1 101 ? 19.452 4.277 -28.720 1.00 97.69 101 SER A CA 1
ATOM 766 C C . SER A 1 101 ? 18.165 4.218 -29.550 1.00 97.69 101 SER A C 1
ATOM 768 O O . SER A 1 101 ? 18.197 4.441 -30.756 1.00 97.69 101 SER A O 1
ATOM 770 N N . ALA A 1 102 ? 17.017 3.973 -28.909 1.00 97.75 102 ALA A N 1
ATOM 771 C CA . ALA A 1 102 ? 15.715 3.969 -29.570 1.00 97.75 102 ALA A CA 1
ATOM 772 C C . ALA A 1 102 ? 15.295 5.365 -30.057 1.00 97.75 102 ALA A C 1
ATOM 774 O O . ALA A 1 102 ? 14.665 5.480 -31.105 1.00 97.75 102 ALA A O 1
ATOM 775 N N . GLN A 1 103 ? 15.637 6.426 -29.319 1.00 97.62 103 GLN A N 1
ATOM 776 C CA . GLN A 1 103 ? 15.395 7.806 -29.746 1.00 97.62 103 GLN A CA 1
ATOM 777 C C . GLN A 1 103 ? 16.243 8.191 -30.963 1.00 97.62 103 GLN A C 1
ATOM 779 O O . GLN A 1 103 ? 15.729 8.860 -31.845 1.00 97.62 103 GLN A O 1
ATOM 784 N N . ALA A 1 104 ? 17.498 7.741 -31.046 1.00 97.38 104 ALA A N 1
ATOM 785 C CA . ALA A 1 104 ? 18.382 8.039 -32.176 1.00 97.38 104 ALA A CA 1
ATOM 786 C C . ALA A 1 104 ? 17.960 7.373 -33.503 1.00 97.38 104 ALA A C 1
ATOM 788 O O . ALA A 1 104 ? 18.422 7.783 -34.564 1.00 97.38 104 ALA A O 1
ATOM 789 N N . LEU A 1 105 ? 17.121 6.332 -33.443 1.00 95.94 105 LEU A N 1
ATOM 790 C CA . LEU A 1 105 ? 16.584 5.616 -34.609 1.00 95.94 105 LEU A CA 1
ATOM 791 C C . LEU A 1 105 ? 15.219 6.146 -35.081 1.00 95.94 105 LEU A C 1
ATOM 793 O O . LEU A 1 105 ? 14.721 5.677 -36.105 1.00 95.94 105 LEU A O 1
ATOM 797 N N . ARG A 1 106 ? 14.593 7.045 -34.315 1.00 82.31 106 ARG A N 1
ATOM 798 C CA . ARG A 1 106 ? 13.320 7.694 -34.657 1.00 82.31 106 ARG A CA 1
ATOM 799 C C . ARG A 1 106 ? 13.559 8.946 -35.485 1.00 82.31 106 ARG A C 1
ATOM 801 O O . ARG A 1 106 ? 12.727 9.178 -36.386 1.00 82.31 106 ARG A O 1
#

Secondary structure (DSSP, 8-state):
-------SSSPPPHHHHHHHTTT-SEEEE-TTS-B-HHHHHHH-TT--EEEESSS--TTB-HHHHHHTT-EEE---STTHHHHHHHHHHHHHHHHTTHHHHHHHT-

Nearest PDB structures (foldseek):
  2wwr-assembly2_A  TM=9.826E-01  e=9.408E-09  Homo sapiens
  2gcg-assembly1_B  TM=9.835E-01  e=1.146E-08  Homo sapiens
  4g2n-assembly1_A  TM=8.108E-01  e=3.067E-06  Polaromonas sp. JS666
  3wx0-assembly1_D  TM=7.769E-01  e=1.692E-03  Escherichia coli BL21(DE3)
  2w2k-assembly1_B  TM=7.652E-01  e=6.738E-04  Rhodotorula graminis

Foldseek 3Di:
DDDDDDPDPDDDPPVRLLVPLDCDQEEEEEPPAQAELSSLVSNDLNHAEYEYAAPDDVSHPPVSCVVSNYYYHYDPPPCVVVVVVVVVVVVCCVVVVVVVVVVVVD